Protein AF-A0A9D5X4K8-F1 (afdb_monomer_lite)

Secondary structure (DSSP, 8-state):
-EEESS--TTTHHHHHHTT-SEEE--HHHHSS-HHHHHHHHHHHHHHHHHHHHHHHH-

Foldseek 3Di:
DEAEDPDALVCLLVVVVVPHPYYDDDCQQDPDDPVSNVVSVVSSVVSVVVSVVVVVVD

Radius of gyration: 11.77 Å; chains: 1; bounding box: 26×20×32 Å

Sequence (58 aa):
LMASGGINLDNLAEWLEHGVDCCGMGSLLTKGSKEEIAANAAKVRAIIDETRVKMQTA

InterPro domains:
  IPR013785 Aldolase-type TIM barrel [G3DSA:3.20.20.70] (1-52)

Organism: NCBI:txid1382

Structure (mmCIF, N/CA/C/O backbone):
data_AF-A0A9D5X4K8-F1
#
_entry.id   AF-A0A9D5X4K8-F1
#
loop_
_atom_site.group_PDB
_atom_site.id
_atom_site.type_symbol
_atom_site.label_atom_id
_atom_site.label_alt_id
_atom_site.label_comp_id
_atom_site.label_asym_id
_atom_site.label_entity_id
_atom_site.label_seq_id
_atom_site.pdbx_PDB_ins_code
_atom_site.Cartn_x
_atom_site.Cartn_y
_atom_site.Cartn_z
_atom_site.occupancy
_atom_site.B_iso_or_equiv
_atom_site.auth_seq_id
_atom_site.auth_comp_id
_atom_site.auth_asym_id
_atom_site.auth_atom_id
_atom_site.pdbx_PDB_model_num
ATOM 1 N N . LEU A 1 1 ? 9.530 -13.435 -0.459 1.00 83.75 1 LEU A N 1
ATOM 2 C CA . LEU A 1 1 ? 9.920 -12.557 0.666 1.00 83.75 1 LEU A CA 1
ATOM 3 C C . LEU A 1 1 ? 8.777 -11.609 1.017 1.00 83.75 1 LEU A C 1
ATOM 5 O O . LEU A 1 1 ? 8.154 -11.077 0.110 1.00 83.75 1 LEU A O 1
ATOM 9 N N . MET A 1 2 ? 8.499 -11.392 2.306 1.00 89.94 2 MET A N 1
ATOM 10 C CA . MET A 1 2 ? 7.526 -10.391 2.767 1.00 89.94 2 MET A CA 1
ATOM 11 C C . MET A 1 2 ? 8.268 -9.249 3.467 1.00 89.94 2 MET A C 1
ATOM 13 O O . MET A 1 2 ? 8.990 -9.500 4.431 1.00 89.94 2 MET A O 1
ATOM 17 N N . ALA A 1 3 ? 8.079 -8.013 3.004 1.00 92.00 3 ALA A N 1
ATOM 18 C CA . ALA A 1 3 ? 8.560 -6.822 3.697 1.00 92.00 3 ALA A CA 1
ATOM 19 C C . ALA A 1 3 ? 7.525 -6.360 4.730 1.00 92.00 3 ALA A C 1
ATOM 21 O O . ALA A 1 3 ? 6.318 -6.410 4.484 1.00 92.00 3 ALA A O 1
ATOM 22 N N . SER A 1 4 ? 7.977 -5.893 5.895 1.00 90.94 4 SER A N 1
ATOM 23 C CA . SER A 1 4 ? 7.100 -5.328 6.926 1.00 90.94 4 SER A CA 1
ATOM 24 C C . SER A 1 4 ? 7.842 -4.291 7.770 1.00 90.94 4 SER A C 1
ATOM 26 O O . SER A 1 4 ? 9.038 -4.440 8.012 1.00 90.94 4 SER A O 1
ATOM 28 N N . GLY A 1 5 ? 7.123 -3.260 8.229 1.00 89.00 5 GLY A N 1
ATOM 29 C CA . GLY A 1 5 ? 7.679 -2.152 9.015 1.00 89.00 5 GLY A CA 1
ATOM 30 C C . GLY A 1 5 ? 8.172 -0.989 8.147 1.00 89.00 5 GLY A C 1
ATOM 31 O O . GLY A 1 5 ? 8.956 -1.175 7.227 1.00 89.00 5 GLY A O 1
ATOM 32 N N . GLY A 1 6 ? 7.683 0.227 8.417 1.00 92.25 6 GLY A N 1
ATOM 33 C CA . GLY A 1 6 ? 8.098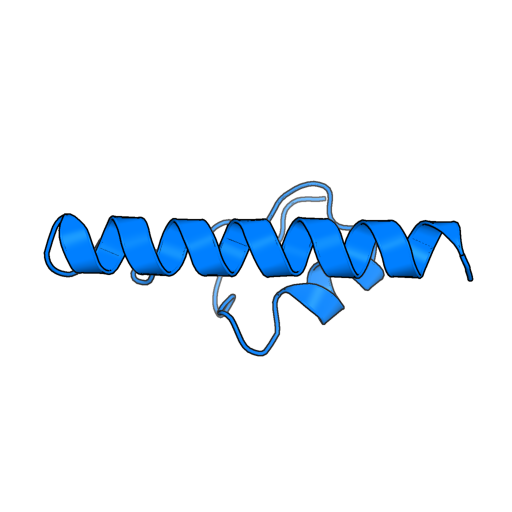 1.444 7.697 1.00 92.25 6 GLY A CA 1
ATOM 34 C C . GLY A 1 6 ? 7.583 1.585 6.257 1.00 92.25 6 GLY A C 1
ATOM 35 O O . GLY A 1 6 ? 7.915 2.563 5.593 1.00 92.25 6 GLY A O 1
ATOM 36 N N . ILE A 1 7 ? 6.765 0.646 5.773 1.00 95.81 7 ILE A N 1
ATOM 37 C CA . ILE A 1 7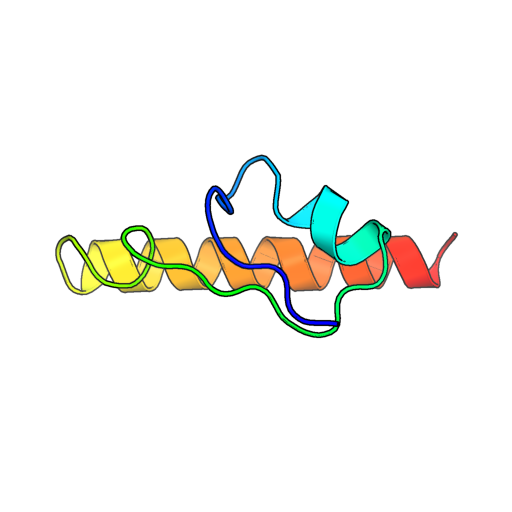 ? 6.177 0.700 4.430 1.00 95.81 7 ILE A CA 1
ATOM 38 C C . ILE A 1 7 ? 5.040 1.723 4.402 1.00 95.81 7 ILE A C 1
ATOM 40 O O . ILE A 1 7 ? 4.135 1.688 5.242 1.00 95.81 7 ILE A O 1
ATOM 44 N N . ASN A 1 8 ? 5.084 2.617 3.423 1.00 96.31 8 ASN A N 1
ATOM 45 C CA . ASN A 1 8 ? 4.109 3.676 3.204 1.00 96.31 8 ASN A CA 1
ATOM 46 C C . ASN A 1 8 ? 3.915 3.920 1.694 1.00 96.31 8 ASN A C 1
ATOM 48 O O . ASN A 1 8 ? 4.410 3.163 0.864 1.00 96.31 8 ASN A O 1
ATOM 52 N N . LEU A 1 9 ? 3.153 4.955 1.337 1.00 97.50 9 LEU A N 1
ATOM 53 C CA . LEU A 1 9 ? 2.863 5.277 -0.063 1.00 97.50 9 LEU A CA 1
ATOM 54 C C . LEU A 1 9 ? 4.095 5.777 -0.837 1.00 97.50 9 LEU A C 1
ATOM 56 O O . LEU A 1 9 ? 4.130 5.631 -2.053 1.00 97.50 9 LEU A O 1
ATOM 60 N N . ASP A 1 10 ? 5.098 6.321 -0.149 1.00 97.81 10 ASP A N 1
ATOM 61 C CA . ASP A 1 10 ? 6.273 6.934 -0.773 1.00 97.81 10 ASP A CA 1
ATOM 62 C C . ASP A 1 10 ? 7.317 5.886 -1.181 1.00 97.81 10 ASP A C 1
ATOM 64 O O . ASP A 1 10 ? 8.025 6.067 -2.167 1.00 97.81 10 ASP A O 1
ATOM 68 N N . ASN A 1 11 ? 7.410 4.778 -0.435 1.00 97.06 11 ASN A N 1
ATOM 69 C CA . ASN A 1 11 ? 8.439 3.749 -0.636 1.00 97.06 11 ASN A CA 1
ATOM 70 C C . ASN A 1 11 ? 7.907 2.397 -1.131 1.00 97.06 11 ASN A C 1
ATOM 72 O O . ASN A 1 11 ? 8.693 1.487 -1.383 1.00 97.06 11 ASN A O 1
ATOM 76 N N . LEU A 1 12 ? 6.590 2.230 -1.284 1.00 97.44 12 LEU A N 1
ATOM 77 C CA . LEU A 1 12 ? 6.007 0.952 -1.698 1.00 97.44 12 LEU A CA 1
ATOM 78 C C . LEU A 1 12 ? 6.556 0.455 -3.045 1.00 97.44 12 LEU A C 1
ATOM 80 O O . LEU A 1 12 ? 6.834 -0.734 -3.177 1.00 97.44 12 LEU A O 1
ATOM 84 N N . ALA A 1 13 ? 6.721 1.347 -4.024 1.00 97.19 13 ALA A N 1
ATOM 85 C CA . ALA A 1 13 ? 7.223 0.981 -5.347 1.00 97.19 13 ALA A CA 1
ATOM 86 C C . ALA A 1 13 ? 8.634 0.370 -5.284 1.00 97.19 13 ALA A C 1
ATOM 88 O O . ALA A 1 13 ? 8.872 -0.661 -5.902 1.00 97.19 13 ALA A O 1
ATOM 89 N N . GLU A 1 14 ? 9.528 0.945 -4.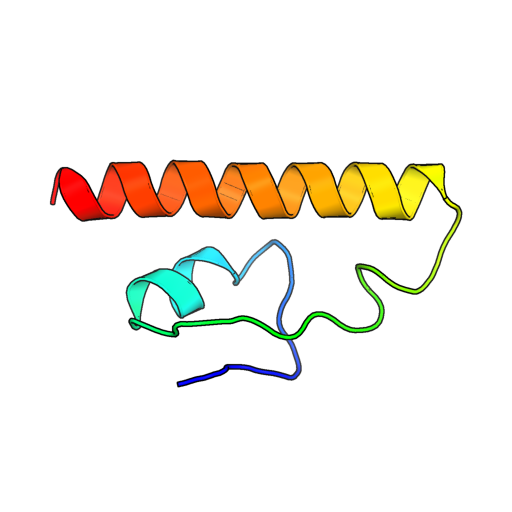475 1.00 96.88 14 GLU A N 1
ATOM 90 C CA . GLU A 1 14 ? 10.897 0.447 -4.287 1.00 96.88 14 GLU A CA 1
ATOM 91 C C . GLU A 1 14 ? 10.900 -0.995 -3.759 1.00 96.88 14 GLU A C 1
ATOM 93 O O . GLU A 1 14 ? 11.592 -1.864 -4.285 1.00 96.88 14 GLU A O 1
ATOM 98 N N . TRP A 1 15 ? 10.064 -1.288 -2.758 1.00 96.31 15 TRP A N 1
ATOM 99 C CA . TRP A 1 15 ? 9.942 -2.644 -2.219 1.00 96.31 15 TRP A CA 1
ATOM 100 C C . TRP A 1 15 ? 9.479 -3.652 -3.273 1.00 96.31 15 TRP A C 1
ATOM 102 O O . TRP A 1 15 ? 10.008 -4.763 -3.333 1.00 96.31 15 TRP A O 1
ATOM 112 N N . LEU A 1 16 ? 8.509 -3.271 -4.108 1.00 95.56 16 LEU A N 1
ATOM 113 C CA . LEU A 1 16 ? 8.015 -4.115 -5.199 1.00 95.56 16 LEU A CA 1
ATOM 114 C C . LEU A 1 16 ? 9.099 -4.353 -6.259 1.00 95.56 16 LEU A C 1
ATOM 116 O O . LEU A 1 16 ? 9.279 -5.488 -6.696 1.00 95.56 16 LEU A O 1
ATOM 120 N N . GLU A 1 17 ? 9.847 -3.313 -6.627 1.00 95.50 17 GLU A N 1
ATOM 121 C CA . GLU A 1 17 ? 10.961 -3.396 -7.580 1.00 95.50 17 GLU A CA 1
ATOM 122 C C . GLU A 1 17 ? 12.105 -4.281 -7.054 1.00 95.50 17 GLU A C 1
ATOM 124 O O . GLU A 1 17 ? 12.744 -4.991 -7.828 1.00 95.50 17 GLU A O 1
ATOM 129 N N . HIS A 1 18 ? 12.305 -4.338 -5.734 1.00 94.69 18 HIS A N 1
ATOM 130 C CA . HIS A 1 18 ? 13.232 -5.270 -5.081 1.00 94.69 18 HIS A CA 1
ATOM 131 C C . HIS A 1 18 ? 12.737 -6.730 -5.030 1.00 94.69 18 HIS A C 1
ATOM 133 O O . HIS A 1 18 ? 13.436 -7.599 -4.505 1.00 94.69 18 HIS A O 1
ATOM 139 N N . GLY A 1 19 ? 11.556 -7.028 -5.582 1.00 93.25 19 GLY A N 1
ATOM 140 C CA . GLY A 1 19 ? 11.068 -8.395 -5.765 1.00 93.25 19 GLY A CA 1
ATOM 141 C C . GLY A 1 19 ? 10.440 -9.020 -4.519 1.00 93.25 19 GLY A C 1
ATOM 142 O O . GLY A 1 19 ? 10.482 -10.240 -4.350 1.00 93.25 19 GLY A O 1
ATOM 143 N N . VAL A 1 20 ? 9.867 -8.213 -3.620 1.00 94.12 20 VAL A N 1
ATOM 144 C CA . VAL A 1 20 ? 9.071 -8.754 -2.508 1.00 94.12 20 VAL A CA 1
ATOM 145 C C . VAL A 1 20 ? 7.722 -9.273 -3.012 1.00 94.12 20 VAL A C 1
ATOM 147 O O . VAL A 1 20 ? 7.072 -8.662 -3.857 1.00 94.12 20 VAL A O 1
ATOM 150 N N . ASP A 1 21 ? 7.258 -10.384 -2.444 1.00 92.88 21 ASP A N 1
ATOM 151 C CA . ASP A 1 21 ? 5.963 -10.981 -2.791 1.00 92.88 21 ASP A CA 1
ATOM 152 C C . ASP A 1 21 ? 4.801 -10.254 -2.097 1.00 92.88 21 ASP A C 1
ATOM 154 O O . ASP A 1 21 ? 3.668 -10.257 -2.580 1.00 92.88 21 ASP A O 1
ATOM 158 N N . CYS A 1 22 ? 5.062 -9.659 -0.926 1.00 92.88 22 CYS A N 1
ATOM 159 C CA . CYS A 1 22 ? 4.045 -9.019 -0.098 1.00 92.88 22 CYS A CA 1
ATOM 160 C C . CYS A 1 22 ? 4.630 -7.909 0.789 1.00 92.88 22 CYS A C 1
ATOM 162 O O . CYS A 1 22 ? 5.757 -8.018 1.275 1.00 92.88 22 CYS A O 1
ATOM 164 N N . CYS A 1 23 ? 3.820 -6.879 1.051 1.00 95.19 23 CYS A N 1
ATOM 165 C CA . CYS A 1 23 ? 4.137 -5.749 1.920 1.00 95.19 23 CYS A CA 1
ATOM 166 C C . CYS A 1 23 ? 3.115 -5.655 3.062 1.00 95.19 23 CYS A C 1
ATOM 168 O O . CYS A 1 23 ? 1.939 -5.372 2.832 1.00 95.19 23 CYS A O 1
ATOM 170 N N . GLY A 1 24 ? 3.558 -5.863 4.301 1.00 95.06 24 GLY A N 1
ATOM 171 C CA . GLY A 1 24 ? 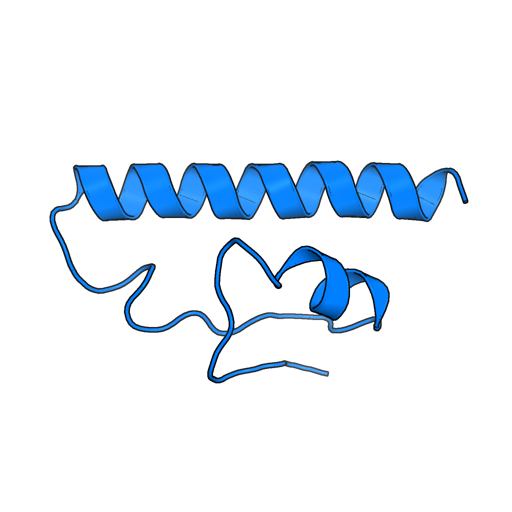2.736 -5.685 5.494 1.00 95.06 24 GLY A CA 1
ATOM 172 C C . GLY A 1 24 ? 2.595 -4.208 5.868 1.00 95.06 24 GLY A C 1
ATOM 173 O O . GLY A 1 24 ? 3.573 -3.573 6.266 1.00 95.06 24 GLY A O 1
ATOM 174 N N . MET A 1 25 ? 1.375 -3.672 5.791 1.00 95.31 25 MET A N 1
ATOM 175 C CA . MET A 1 25 ? 1.066 -2.281 6.143 1.00 95.31 25 MET A CA 1
ATOM 176 C C . MET A 1 25 ? 0.235 -2.204 7.423 1.00 95.31 25 MET A C 1
ATOM 178 O O . MET A 1 25 ? -0.893 -2.686 7.477 1.00 95.31 25 MET A O 1
ATOM 182 N N . GLY A 1 26 ? 0.807 -1.578 8.454 1.00 94.94 26 GLY A N 1
ATOM 183 C CA . GLY A 1 26 ? 0.173 -1.408 9.760 1.00 94.94 26 GLY A CA 1
ATOM 184 C C . GLY A 1 26 ? -0.794 -0.225 9.795 1.00 94.94 26 GLY A C 1
ATOM 185 O O . GLY A 1 26 ? -1.898 -0.281 9.256 1.00 94.94 26 GLY A O 1
ATOM 186 N N . SER A 1 27 ? -0.393 0.863 10.457 1.00 95.44 27 SER A N 1
ATOM 187 C CA . SER A 1 27 ? -1.265 2.013 10.747 1.00 95.44 27 SER A CA 1
ATOM 188 C C . SER A 1 27 ? -1.950 2.610 9.521 1.00 95.44 27 SER A C 1
ATOM 190 O O . SER A 1 27 ? -3.097 3.022 9.638 1.00 95.44 27 SER A O 1
ATOM 192 N N . LEU A 1 28 ? -1.291 2.600 8.358 1.00 96.06 28 LEU A N 1
ATOM 193 C CA . LEU A 1 28 ? -1.836 3.122 7.100 1.00 96.06 28 LEU A CA 1
ATOM 194 C C . LEU A 1 28 ? -3.194 2.499 6.722 1.00 96.06 28 LEU A C 1
ATOM 196 O O . LEU A 1 28 ? -4.046 3.192 6.171 1.00 96.06 28 LEU A O 1
ATOM 200 N N . LEU A 1 29 ? -3.387 1.208 7.022 1.00 96.75 29 LEU A N 1
ATOM 201 C CA . LEU A 1 29 ? -4.585 0.438 6.663 1.00 96.75 29 LEU A CA 1
ATOM 202 C C . LEU A 1 29 ? -5.430 0.021 7.877 1.00 96.75 29 LEU A C 1
ATOM 204 O O . LEU A 1 29 ? -6.392 -0.727 7.730 1.00 96.75 29 LEU A O 1
ATOM 208 N N . THR A 1 30 ? -5.071 0.468 9.083 1.00 96.75 30 THR A N 1
ATOM 209 C CA . THR A 1 30 ? -5.718 0.016 10.332 1.00 96.75 30 THR A CA 1
ATOM 210 C C . THR A 1 30 ? -6.107 1.143 11.284 1.00 96.75 30 THR A C 1
ATOM 212 O O . THR A 1 30 ? -6.845 0.897 12.236 1.00 96.75 30 THR A O 1
ATOM 215 N N . LYS A 1 31 ? -5.635 2.374 11.058 1.00 97.12 31 LYS A N 1
ATOM 216 C CA . LYS A 1 31 ? -5.967 3.552 11.869 1.00 97.12 31 LYS A CA 1
ATOM 217 C C . LYS A 1 31 ? -6.613 4.630 10.999 1.00 97.12 31 LYS A C 1
ATOM 219 O O . LYS A 1 31 ? -6.202 4.816 9.859 1.00 97.12 31 LYS A O 1
ATOM 224 N N . GLY A 1 32 ? -7.570 5.356 11.572 1.00 96.94 32 GLY A N 1
ATOM 225 C CA . GLY A 1 32 ? -8.368 6.373 10.879 1.00 96.94 32 GLY A CA 1
ATOM 226 C C . GLY A 1 32 ? -9.818 5.936 10.679 1.00 96.94 32 GLY A C 1
ATOM 227 O O . GLY A 1 32 ? -10.241 4.887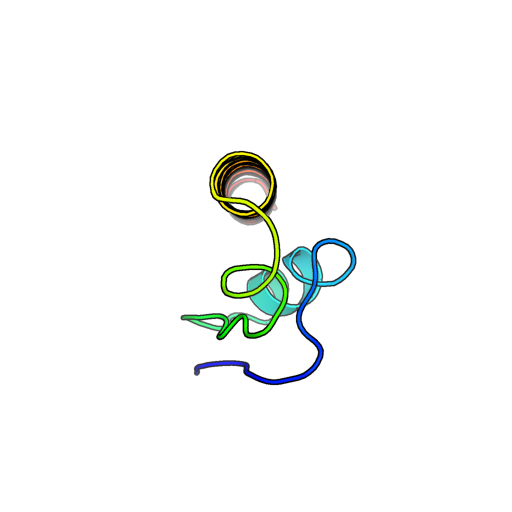 11.179 1.00 96.94 32 GLY A O 1
ATOM 228 N N . SER A 1 33 ? -10.591 6.756 9.972 1.00 98.44 33 SER A N 1
ATOM 229 C CA . SER A 1 33 ? -11.952 6.421 9.566 1.00 98.44 33 SER A CA 1
ATOM 230 C C . SER A 1 33 ? -11.961 5.325 8.496 1.00 98.44 33 SER A C 1
ATOM 232 O O . SER A 1 33 ? -10.950 5.023 7.856 1.00 98.44 33 SER A O 1
ATOM 234 N N . LYS A 1 34 ? -13.132 4.724 8.268 1.00 98.25 34 LYS A N 1
ATOM 235 C CA . LYS A 1 34 ? -13.301 3.729 7.199 1.00 98.25 34 LYS A CA 1
ATOM 236 C C . LYS A 1 34 ? -13.006 4.331 5.825 1.00 98.25 34 LYS A C 1
ATOM 238 O O . LYS A 1 34 ? -12.416 3.662 4.984 1.00 98.25 34 LYS A O 1
ATOM 243 N N . GLU A 1 35 ? -13.392 5.585 5.618 1.00 98.44 35 GLU A N 1
ATOM 244 C CA . GLU A 1 35 ? -13.179 6.340 4.384 1.00 98.44 35 GLU A CA 1
ATOM 245 C C . GLU A 1 35 ? -11.690 6.622 4.165 1.00 98.44 35 GLU A C 1
ATOM 247 O O . GLU A 1 35 ? -11.190 6.424 3.060 1.00 98.44 35 GLU A O 1
ATOM 252 N N . GLU A 1 36 ? -10.964 7.010 5.219 1.00 98.19 36 GLU A N 1
ATOM 253 C CA . GLU A 1 36 ? -9.511 7.208 5.163 1.00 98.19 36 GLU A CA 1
ATOM 254 C C . GLU A 1 36 ? -8.780 5.900 4.836 1.00 98.19 36 GLU A C 1
ATOM 256 O O . GLU A 1 36 ? -7.935 5.866 3.940 1.00 98.19 36 GLU A O 1
ATOM 261 N N . ILE A 1 37 ? -9.145 4.802 5.507 1.00 98.50 37 ILE A N 1
ATOM 262 C CA . ILE A 1 37 ? -8.565 3.476 5.258 1.00 98.50 37 ILE A CA 1
ATOM 263 C C . ILE A 1 37 ? -8.854 3.020 3.820 1.00 98.50 37 ILE A C 1
ATOM 265 O O . ILE A 1 37 ? -7.948 2.541 3.136 1.00 98.50 37 ILE A O 1
ATOM 269 N N . ALA A 1 38 ? -10.083 3.203 3.329 1.00 98.50 38 ALA A N 1
ATOM 270 C CA . ALA A 1 38 ? -10.457 2.857 1.959 1.00 98.50 38 ALA A CA 1
ATOM 271 C C . ALA A 1 38 ? -9.691 3.695 0.921 1.00 98.50 38 ALA A C 1
ATOM 273 O O . ALA A 1 38 ? -9.181 3.148 -0.059 1.00 98.50 38 ALA A O 1
ATOM 274 N N . ALA A 1 39 ? -9.549 5.003 1.154 1.00 98.56 39 ALA A N 1
ATOM 275 C CA . ALA A 1 39 ? -8.770 5.886 0.291 1.00 98.56 39 ALA A CA 1
ATOM 276 C C . ALA A 1 39 ? -7.283 5.492 0.266 1.00 98.56 39 ALA A C 1
ATOM 278 O O . ALA A 1 39 ? -6.667 5.473 -0.800 1.00 98.56 39 ALA A O 1
ATOM 279 N N . ASN A 1 40 ? -6.707 5.129 1.414 1.00 98.31 40 ASN A N 1
ATOM 280 C CA . ASN A 1 40 ? -5.329 4.646 1.490 1.00 98.31 40 ASN A CA 1
ATOM 281 C C . ASN A 1 40 ? -5.154 3.311 0.756 1.00 98.31 40 ASN A C 1
ATOM 283 O O . ASN A 1 40 ? -4.209 3.166 -0.017 1.00 98.31 40 ASN A O 1
ATOM 287 N N . ALA A 1 41 ? -6.078 2.363 0.930 1.00 98.38 41 ALA A N 1
ATOM 288 C CA . ALA A 1 41 ? -6.053 1.084 0.222 1.00 98.38 41 ALA A CA 1
ATOM 289 C C . ALA A 1 41 ? -6.126 1.265 -1.306 1.00 98.38 41 ALA A C 1
ATOM 291 O O . ALA A 1 41 ? -5.405 0.589 -2.041 1.00 98.38 41 ALA A O 1
ATOM 292 N N . AL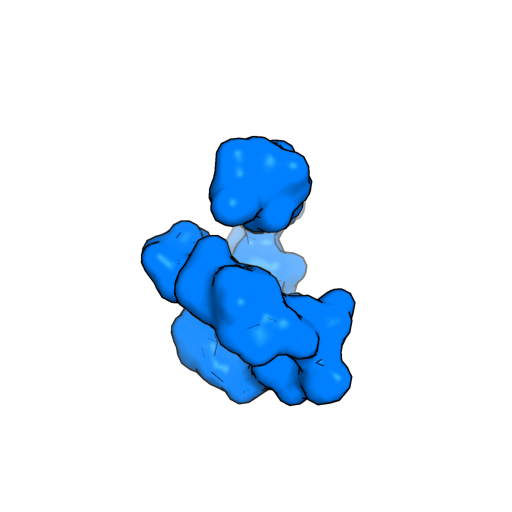A A 1 42 ? -6.939 2.212 -1.788 1.00 98.56 42 ALA A N 1
ATOM 293 C CA . ALA A 1 42 ? -7.020 2.537 -3.211 1.00 98.56 42 ALA A CA 1
ATOM 294 C C . ALA A 1 42 ? -5.689 3.085 -3.756 1.00 98.56 42 ALA A C 1
ATOM 296 O O . ALA A 1 42 ? -5.235 2.649 -4.813 1.00 98.56 42 ALA A O 1
ATOM 297 N N . LYS A 1 43 ? -5.022 3.977 -3.011 1.00 98.62 43 LYS A N 1
ATOM 298 C CA . LYS A 1 43 ? -3.690 4.494 -3.378 1.00 98.62 43 LYS A CA 1
ATOM 299 C C . LYS A 1 43 ? -2.637 3.386 -3.411 1.00 98.62 43 LYS A C 1
ATOM 301 O O . LYS A 1 43 ? -1.870 3.306 -4.363 1.00 98.62 43 LYS A O 1
ATOM 306 N N . VAL A 1 44 ? -2.635 2.502 -2.411 1.00 98.25 44 VAL A N 1
ATOM 307 C CA . VAL A 1 44 ? -1.751 1.323 -2.372 1.00 98.25 44 VAL A CA 1
ATOM 308 C C . VAL A 1 44 ? -1.947 0.460 -3.616 1.00 98.25 44 VAL A C 1
ATOM 310 O O . VAL A 1 44 ? -0.975 0.082 -4.266 1.00 98.25 44 VAL A O 1
ATOM 313 N N . ARG A 1 45 ? -3.202 0.171 -3.980 1.00 98.31 45 ARG A N 1
ATOM 314 C CA . ARG A 1 45 ? -3.527 -0.623 -5.169 1.00 98.31 45 ARG A CA 1
ATOM 315 C C . ARG A 1 45 ? -3.020 0.037 -6.452 1.00 98.31 45 ARG A C 1
ATOM 317 O O . ARG A 1 45 ? -2.394 -0.664 -7.245 1.00 98.31 45 ARG A O 1
ATOM 324 N N . ALA A 1 46 ? -3.246 1.343 -6.613 1.00 98.50 46 ALA A N 1
ATOM 325 C CA . ALA A 1 46 ? -2.788 2.106 -7.773 1.00 98.50 46 ALA A CA 1
ATOM 326 C C . ALA A 1 46 ? -1.263 2.022 -7.942 1.00 98.50 46 ALA A C 1
ATOM 328 O O . ALA A 1 46 ? -0.799 1.636 -9.010 1.00 98.50 46 ALA A O 1
ATOM 329 N N . ILE A 1 47 ? -0.496 2.242 -6.865 1.00 98.12 47 ILE A N 1
ATOM 330 C CA . ILE A 1 47 ? 0.970 2.113 -6.891 1.00 98.12 47 ILE A CA 1
ATOM 331 C C . ILE A 1 47 ? 1.384 0.702 -7.330 1.00 98.12 47 ILE A C 1
ATOM 333 O O . ILE A 1 47 ? 2.236 0.557 -8.198 1.00 98.12 47 ILE A O 1
ATOM 337 N N . ILE A 1 48 ? 0.760 -0.353 -6.788 1.00 97.25 48 ILE A N 1
ATOM 338 C CA . ILE A 1 48 ? 1.094 -1.734 -7.176 1.00 97.25 48 ILE A CA 1
ATOM 339 C C . ILE A 1 48 ? 0.827 -1.974 -8.669 1.00 97.25 48 ILE A C 1
ATOM 341 O O . ILE A 1 48 ? 1.625 -2.642 -9.324 1.00 97.25 48 ILE A O 1
ATOM 345 N N . ASP A 1 49 ? -0.300 -1.491 -9.203 1.00 97.69 49 ASP A N 1
ATOM 346 C CA . ASP A 1 49 ? -0.609 -1.625 -10.634 1.00 97.69 49 ASP A CA 1
ATOM 347 C C . ASP A 1 49 ? 0.415 -0.881 -11.500 1.00 97.69 49 ASP A C 1
ATOM 349 O O . ASP A 1 49 ? 1.000 -1.481 -12.401 1.00 97.69 49 ASP A O 1
ATOM 353 N N . GLU A 1 50 ? 0.690 0.385 -11.187 1.00 97.75 50 GLU A N 1
ATOM 354 C CA . GLU A 1 50 ? 1.653 1.219 -11.913 1.00 97.75 50 GLU A CA 1
ATOM 355 C C . GLU A 1 50 ? 3.065 0.619 -11.894 1.00 97.75 50 GLU A C 1
ATOM 357 O O . GLU A 1 50 ? 3.700 0.490 -12.944 1.00 97.75 50 GLU A O 1
ATOM 362 N N . THR A 1 51 ? 3.546 0.179 -10.726 1.00 96.94 51 THR A N 1
ATOM 363 C CA . THR A 1 51 ? 4.866 -0.449 -10.598 1.00 96.94 51 THR A CA 1
ATOM 364 C C . THR A 1 51 ? 4.943 -1.750 -11.393 1.00 96.94 51 THR A C 1
ATOM 366 O O . THR A 1 51 ? 5.925 -1.982 -12.092 1.00 96.94 51 THR A O 1
ATOM 369 N N . ARG A 1 52 ? 3.902 -2.591 -11.359 1.00 95.00 52 ARG A N 1
ATOM 370 C CA . ARG A 1 52 ? 3.896 -3.855 -12.114 1.00 95.00 52 ARG A CA 1
ATOM 371 C C . ARG A 1 52 ? 3.867 -3.640 -13.621 1.00 95.00 52 ARG A C 1
ATOM 373 O O . ARG A 1 52 ? 4.570 -4.356 -14.328 1.00 95.00 52 ARG A O 1
ATOM 380 N N . VAL A 1 53 ? 3.101 -2.662 -14.105 1.00 97.06 53 VAL A N 1
ATOM 381 C CA . VAL A 1 53 ? 3.118 -2.277 -15.525 1.00 97.06 53 VAL A CA 1
ATOM 382 C C . VAL A 1 53 ? 4.524 -1.828 -15.921 1.00 97.06 53 VAL A C 1
ATOM 384 O O . VAL A 1 53 ? 5.076 -2.352 -16.885 1.00 97.06 53 VAL A O 1
ATOM 387 N N . LYS A 1 54 ? 5.146 -0.939 -15.134 1.00 95.88 54 LYS A N 1
ATOM 388 C CA . LYS A 1 54 ? 6.519 -0.465 -15.369 1.00 95.88 54 LYS A CA 1
ATOM 389 C C . LYS A 1 54 ? 7.525 -1.623 -15.435 1.00 95.88 54 LYS A C 1
ATOM 391 O O . LYS A 1 54 ? 8.324 -1.669 -16.366 1.00 95.88 54 LYS A O 1
ATOM 396 N N . MET A 1 55 ? 7.456 -2.569 -14.496 1.00 93.44 55 MET A N 1
ATOM 397 C CA . MET A 1 55 ? 8.354 -3.732 -14.426 1.00 93.44 55 MET A CA 1
ATOM 398 C C . MET A 1 55 ? 8.187 -4.724 -15.587 1.00 93.44 55 MET A C 1
ATOM 400 O O . MET A 1 55 ? 9.108 -5.478 -15.864 1.00 93.44 55 MET A O 1
ATOM 404 N N . GLN A 1 56 ? 7.031 -4.760 -16.255 1.00 89.56 56 GLN A N 1
ATOM 405 C CA . GLN A 1 56 ? 6.809 -5.609 -17.435 1.00 89.56 56 GLN A CA 1
ATOM 406 C C . GLN A 1 56 ? 7.323 -4.972 -18.732 1.00 89.56 56 GLN A C 1
ATOM 408 O O . GLN A 1 56 ? 7.522 -5.668 -19.724 1.00 89.56 56 GLN A O 1
ATOM 413 N N . THR A 1 57 ? 7.494 -3.649 -18.734 1.00 84.00 57 THR A N 1
ATOM 414 C CA . THR A 1 57 ? 7.955 -2.867 -19.892 1.00 84.00 57 THR A CA 1
ATOM 415 C C . THR A 1 57 ? 9.446 -2.520 -19.857 1.00 84.00 57 THR A C 1
ATOM 417 O O . THR A 1 57 ? 9.932 -1.898 -20.800 1.00 84.00 57 THR A O 1
ATOM 420 N N . ALA A 1 58 ? 10.142 -2.881 -18.775 1.00 68.38 58 ALA A N 1
ATOM 421 C CA . ALA A 1 58 ? 11.573 -2.668 -18.557 1.00 68.38 58 ALA A CA 1
ATOM 422 C C . ALA A 1 58 ? 12.370 -3.942 -18.868 1.00 68.38 58 ALA A C 1
ATOM 424 O O . ALA A 1 58 ? 13.491 -3.800 -19.404 1.00 68.38 58 ALA A O 1
#

pLDDT: mean 95.13, std 4.82, range [68.38, 98.62]